Protein AF-A0A3M2BW07-F1 (afdb_monomer_lite)

Secondary structure (DSSP, 8-state):
--TTT-S--EEEEETTEEEEE-PPPHHHHHHHHHHGGGS-HHHHHHHHHHHHEEE-TT-S-HHHIIIIIS-THHHHHHHHHHHHHTT-S-HHHHHHHHHHHHHHHHHHHHHHHHHHHHH-TT--HHHHHTS-HHHHHHHHHHHHHHHS--TTHHHHHHHHHTS------PPPP-

Foldseek 3Di:
DPVPPAPDWDWDADPNWTWIWDADDPVRLVVLLQPVLPPDPLVSLLVLCVVTTDDTPPDPDSNCCSPPPDDSCRSVVVSQVNVVNNPDVGPVSSVVSSVVNNVVVVVVLVVLLVLLCVQPVVDHSVNLVPDDPVVSVVSSVVSCVSVVHDPPVVVVVVVVVVPDPPDPDDDDDD

Radius of gyration: 24.18 Å; chains: 1; bounding box: 65×30×78 Å

Structure (mmCIF, N/CA/C/O backbone):
data_AF-A0A3M2BW07-F1
#
_entry.id   AF-A0A3M2BW07-F1
#
loop_
_atom_site.group_PDB
_atom_site.id
_atom_site.type_symbol
_atom_site.label_atom_id
_atom_site.label_alt_id
_atom_site.label_comp_id
_atom_site.label_asym_id
_atom_site.label_entity_id
_atom_site.label_seq_id
_atom_site.pdbx_PDB_ins_code
_atom_site.Cartn_x
_atom_site.Cartn_y
_atom_site.Cartn_z
_atom_site.occupancy
_atom_site.B_iso_or_equiv
_atom_site.auth_seq_id
_atom_site.auth_comp_id
_atom_site.auth_asym_id
_atom_site.auth_atom_id
_atom_site.pdbx_PDB_model_num
ATOM 1 N N . MET A 1 1 ? -10.688 20.742 17.849 1.00 47.81 1 MET A N 1
ATOM 2 C CA . MET A 1 1 ? -11.426 21.381 16.740 1.00 47.81 1 MET A CA 1
ATOM 3 C C . MET A 1 1 ? -11.508 20.384 15.580 1.00 47.81 1 MET A C 1
ATOM 5 O O . MET A 1 1 ? -10.916 20.609 14.546 1.00 47.81 1 MET A O 1
ATOM 9 N N . LEU A 1 2 ? -12.167 19.233 15.792 1.00 55.00 2 LEU A N 1
ATOM 10 C CA . LEU A 1 2 ? -12.181 18.098 14.842 1.00 55.00 2 LEU A CA 1
ATOM 11 C C . LEU A 1 2 ? -13.471 18.024 14.003 1.00 55.00 2 LEU A C 1
ATOM 13 O O . LEU A 1 2 ? -13.492 17.415 12.943 1.00 55.00 2 LEU A O 1
ATOM 17 N N . LEU A 1 3 ? -14.553 18.648 14.480 1.00 51.31 3 LEU A N 1
ATOM 18 C CA . LEU A 1 3 ? -15.896 18.517 13.903 1.00 51.31 3 LEU A CA 1
ATOM 19 C C . LEU A 1 3 ? -16.137 19.394 12.665 1.00 51.31 3 LEU A C 1
ATOM 21 O O . LEU A 1 3 ? -17.131 19.205 11.979 1.00 51.31 3 LEU A O 1
ATOM 25 N N . THR A 1 4 ? -15.270 20.369 12.390 1.00 55.88 4 THR A N 1
ATOM 26 C CA . THR A 1 4 ? -15.467 21.339 11.298 1.00 55.88 4 THR A CA 1
ATOM 27 C C . THR A 1 4 ? -14.743 20.973 10.005 1.00 55.88 4 THR A C 1
ATOM 29 O O . THR A 1 4 ? -15.028 21.580 8.980 1.00 55.88 4 THR A O 1
ATOM 32 N N . GLU A 1 5 ? -13.818 20.008 10.034 1.00 64.75 5 GLU A N 1
ATOM 33 C CA . GLU A 1 5 ? -12.965 19.660 8.881 1.00 64.75 5 GLU A CA 1
ATOM 34 C C . GLU A 1 5 ? -13.367 18.348 8.189 1.00 64.75 5 GLU A C 1
ATOM 36 O O . GLU A 1 5 ? -12.918 18.073 7.077 1.00 64.75 5 GLU A O 1
ATOM 41 N N . HIS A 1 6 ? -14.235 17.542 8.808 1.00 70.38 6 HIS A N 1
ATOM 42 C CA . HIS A 1 6 ? -14.614 16.227 8.297 1.00 70.38 6 HIS A CA 1
ATOM 43 C C . HIS A 1 6 ? -16.135 16.050 8.287 1.00 70.38 6 HIS A C 1
ATOM 45 O O . HIS A 1 6 ? -16.782 16.149 9.326 1.00 70.38 6 HIS A O 1
ATOM 51 N N . GLU A 1 7 ? -16.695 15.755 7.109 1.00 71.31 7 GLU A N 1
ATOM 52 C CA . GLU A 1 7 ? -18.143 15.558 6.916 1.00 71.31 7 GLU A CA 1
ATOM 53 C C . GLU A 1 7 ? -18.654 14.238 7.515 1.00 71.31 7 GLU A C 1
ATOM 55 O O . GLU A 1 7 ? -19.813 14.140 7.919 1.00 71.31 7 GLU A O 1
ATOM 60 N N . HIS A 1 8 ? -17.786 13.226 7.607 1.00 82.19 8 HIS A N 1
ATOM 61 C CA . HIS A 1 8 ? -18.138 11.895 8.091 1.00 82.19 8 HIS A CA 1
ATOM 62 C C . HIS A 1 8 ? -17.143 11.415 9.147 1.00 82.19 8 HIS A C 1
ATOM 64 O O . HIS A 1 8 ? -15.953 11.256 8.872 1.00 82.19 8 HIS A O 1
ATOM 70 N N . LEU A 1 9 ? -17.658 11.174 10.353 1.00 89.69 9 LEU A N 1
ATOM 71 C CA . LEU A 1 9 ? -16.911 10.706 11.514 1.00 89.69 9 LEU A CA 1
ATOM 72 C C . LEU A 1 9 ? -17.572 9.450 12.066 1.00 89.69 9 LEU A C 1
ATOM 74 O O . LEU A 1 9 ? -18.793 9.403 12.217 1.00 89.69 9 LEU A O 1
ATOM 78 N N . PHE A 1 10 ? -16.755 8.460 12.399 1.00 91.56 10 PHE A N 1
ATOM 79 C CA . PHE A 1 10 ? -17.205 7.180 12.920 1.00 91.56 10 PHE A CA 1
ATOM 80 C C . PHE A 1 10 ? -16.460 6.854 14.207 1.00 91.56 10 PHE A C 1
ATOM 82 O O . PHE A 1 10 ? -15.263 7.111 14.331 1.00 91.56 10 PHE A O 1
ATOM 89 N N . LEU A 1 11 ? -17.187 6.281 15.162 1.00 92.94 11 LEU A N 1
ATOM 90 C CA . LEU A 1 11 ? -16.608 5.677 16.351 1.00 92.94 11 LEU A CA 1
ATOM 91 C C . LEU A 1 11 ? -16.485 4.177 16.096 1.00 92.94 11 LEU A C 1
ATOM 93 O O . LEU A 1 11 ? -17.493 3.505 15.881 1.00 92.94 11 LEU A O 1
ATOM 97 N N . VAL A 1 12 ? -15.260 3.672 16.108 1.00 93.75 12 VAL A N 1
ATOM 98 C CA . VAL A 1 12 ? -14.956 2.252 15.942 1.00 93.75 12 VAL A CA 1
ATOM 99 C C . VAL A 1 12 ? -14.398 1.738 17.255 1.00 93.75 12 VAL A C 1
ATOM 101 O O . VAL A 1 12 ? -13.515 2.362 17.837 1.00 93.75 12 VAL A O 1
ATOM 104 N N . GLN A 1 13 ? -14.907 0.600 17.719 1.00 92.69 13 GLN A N 1
ATOM 105 C CA . GLN A 1 13 ? -14.401 -0.050 18.918 1.00 92.69 13 GLN A CA 1
ATOM 106 C C . GLN A 1 13 ? -13.589 -1.287 18.534 1.00 92.69 13 GLN A C 1
ATOM 108 O O . GLN A 1 13 ? -14.133 -2.238 17.975 1.00 92.69 13 GLN A O 1
ATOM 113 N N . VAL A 1 14 ? -12.292 -1.281 18.843 1.00 91.12 14 VAL A N 1
ATOM 114 C CA . VAL A 1 14 ? -11.363 -2.372 18.510 1.00 91.12 14 VAL A CA 1
ATOM 115 C C . VAL A 1 14 ? -10.597 -2.764 19.762 1.00 91.12 14 VAL A C 1
ATOM 117 O O . VAL A 1 14 ? -9.976 -1.920 20.397 1.00 91.12 14 VAL A O 1
ATOM 120 N N . LEU A 1 15 ? -10.651 -4.042 20.152 1.00 89.94 15 LEU A N 1
ATOM 121 C CA . LEU A 1 15 ? -9.987 -4.550 21.367 1.00 89.94 15 LEU A CA 1
ATOM 122 C C . LEU A 1 15 ? -10.337 -3.757 22.647 1.00 89.94 15 LEU A C 1
ATOM 124 O O . LEU A 1 15 ? -9.516 -3.621 23.551 1.00 89.94 15 LEU A O 1
ATOM 128 N N . GLY A 1 16 ? -11.561 -3.224 22.723 1.00 87.62 16 GLY A N 1
ATOM 129 C CA . GLY A 1 16 ? -12.019 -2.398 23.846 1.00 87.62 16 GLY A CA 1
ATOM 130 C C . GLY A 1 16 ? -11.482 -0.961 23.850 1.00 87.62 16 GLY A C 1
ATOM 131 O O . GLY A 1 16 ? -11.728 -0.240 24.812 1.00 87.62 16 GLY A O 1
ATOM 132 N N . LEU A 1 17 ? -10.773 -0.540 22.798 1.00 90.69 17 LEU A N 1
ATOM 133 C CA . LEU A 1 17 ? -10.393 0.849 22.562 1.00 90.69 17 LEU A CA 1
ATOM 134 C C . LEU A 1 17 ? -11.416 1.519 21.656 1.00 90.69 17 LEU A C 1
ATOM 136 O O . LEU A 1 17 ? -11.746 1.004 20.588 1.00 90.69 17 LEU A O 1
ATOM 140 N N . ASP A 1 18 ? -11.865 2.692 22.074 1.00 93.12 18 ASP A N 1
ATOM 141 C CA . ASP A 1 18 ? -12.706 3.562 21.269 1.00 93.12 18 ASP A CA 1
ATOM 142 C C . ASP A 1 18 ? -11.810 4.417 20.369 1.00 93.12 18 ASP A C 1
ATOM 144 O O . ASP A 1 18 ? -10.913 5.101 20.849 1.00 93.12 18 ASP A O 1
ATOM 148 N N . VAL A 1 19 ? -12.026 4.389 19.059 1.00 95.25 19 VAL A N 1
ATOM 149 C CA . VAL A 1 19 ? -11.213 5.123 18.086 1.00 95.25 19 VAL A CA 1
ATOM 150 C C . VAL A 1 19 ? -12.122 5.950 17.194 1.00 95.25 19 VAL A C 1
ATOM 152 O O . VAL A 1 19 ? -13.069 5.439 16.597 1.00 95.25 19 VAL A O 1
ATOM 155 N N . VAL A 1 20 ? -11.836 7.245 17.092 1.00 93.94 20 VAL A N 1
ATOM 156 C CA . VAL A 1 20 ? -12.535 8.136 16.165 1.00 93.94 20 VAL A CA 1
ATOM 157 C C . VAL A 1 20 ? -11.794 8.118 14.840 1.00 93.94 20 VAL A C 1
ATOM 159 O O . VAL A 1 20 ? -10.635 8.535 14.766 1.00 93.94 20 VAL A O 1
ATOM 162 N N . VAL A 1 21 ? -12.476 7.671 13.794 1.00 95.25 21 VAL A N 1
ATOM 163 C CA . VAL A 1 21 ? -11.935 7.570 12.438 1.00 95.25 21 VAL A CA 1
ATOM 164 C C . VAL A 1 21 ? -12.807 8.325 11.444 1.00 95.25 21 VAL A C 1
ATOM 166 O O . VAL A 1 21 ? -13.974 8.632 11.698 1.00 95.25 21 VAL A O 1
ATOM 169 N N . ARG A 1 22 ? -12.238 8.583 10.273 1.00 93.06 22 ARG A N 1
ATOM 170 C CA . ARG A 1 22 ? -12.967 8.959 9.061 1.00 93.06 22 ARG A CA 1
ATOM 171 C C . ARG A 1 22 ? -12.717 7.913 7.972 1.00 93.06 22 ARG A C 1
ATOM 173 O O . ARG A 1 22 ? -11.680 7.253 8.003 1.00 93.06 22 ARG A O 1
ATOM 180 N N . PRO A 1 23 ? -13.610 7.777 6.986 1.00 91.12 23 PRO A N 1
ATOM 181 C CA . PRO A 1 23 ? -13.315 6.975 5.813 1.00 91.12 23 PRO A CA 1
ATOM 182 C C . PRO A 1 23 ? -12.167 7.609 5.016 1.00 91.12 23 PRO A C 1
ATOM 184 O O . PRO A 1 23 ? -11.943 8.829 5.043 1.00 91.12 23 PRO A O 1
ATOM 187 N N . LEU A 1 24 ? -11.447 6.766 4.283 1.00 90.62 24 LEU A N 1
ATOM 188 C CA . LEU A 1 24 ? -10.476 7.210 3.297 1.00 90.62 24 LEU A CA 1
ATOM 189 C C . LEU A 1 24 ? -11.204 7.849 2.114 1.00 90.62 24 LEU A C 1
ATOM 191 O O . LEU A 1 24 ? -12.236 7.377 1.637 1.00 90.62 24 LEU A O 1
ATOM 195 N N . THR A 1 25 ? -10.630 8.927 1.603 1.00 88.50 25 THR A N 1
ATOM 196 C CA . THR A 1 25 ? -11.089 9.568 0.375 1.00 88.50 25 THR A CA 1
ATOM 197 C C . THR A 1 25 ? -10.649 8.767 -0.850 1.00 88.50 25 THR A C 1
ATOM 199 O O . THR A 1 25 ? -9.637 8.064 -0.843 1.00 88.50 25 THR A O 1
ATOM 202 N N . ALA A 1 26 ? -11.333 8.957 -1.980 1.00 84.81 26 ALA A N 1
ATOM 203 C CA . ALA A 1 26 ? -10.930 8.341 -3.247 1.00 84.81 26 ALA A CA 1
ATOM 204 C C . ALA A 1 26 ? -9.515 8.755 -3.711 1.00 84.81 26 ALA A C 1
ATOM 206 O O . ALA A 1 26 ? -8.889 8.068 -4.521 1.00 84.81 26 ALA A O 1
ATOM 207 N N . ALA A 1 27 ? -9.003 9.906 -3.265 1.00 86.50 27 ALA A N 1
ATOM 208 C CA . ALA A 1 27 ? -7.631 10.324 -3.549 1.00 86.50 27 ALA A CA 1
ATOM 209 C C . ALA A 1 27 ? -6.618 9.514 -2.728 1.00 86.50 27 ALA A C 1
ATOM 211 O O . ALA A 1 27 ? -5.646 9.017 -3.295 1.00 86.50 27 ALA A O 1
ATOM 212 N N . GLU A 1 28 ? -6.883 9.334 -1.434 1.00 88.94 28 GLU A N 1
ATOM 213 C CA . GLU A 1 28 ? -6.042 8.551 -0.526 1.00 88.94 28 GLU A CA 1
ATOM 214 C C . GLU A 1 28 ? -6.018 7.086 -0.918 1.00 88.94 28 GLU A C 1
ATOM 216 O O . GLU A 1 28 ? -4.934 6.536 -1.046 1.00 88.94 28 GLU A O 1
ATOM 221 N N . VAL A 1 29 ? -7.173 6.487 -1.224 1.00 86.44 29 VAL A N 1
ATOM 222 C CA . VAL A 1 29 ? -7.249 5.103 -1.714 1.00 86.44 29 VAL A CA 1
ATOM 223 C C . VAL A 1 29 ? -6.393 4.926 -2.966 1.00 86.44 29 VAL A C 1
ATOM 225 O O . VAL A 1 29 ? -5.545 4.044 -3.012 1.00 86.44 29 VAL A O 1
ATOM 228 N N . ARG A 1 30 ? -6.525 5.812 -3.965 1.00 84.06 30 ARG A N 1
ATOM 229 C CA . ARG A 1 30 ? -5.696 5.745 -5.182 1.00 84.06 30 ARG A CA 1
ATOM 230 C C . ARG A 1 30 ? -4.205 5.907 -4.896 1.00 84.06 30 ARG A C 1
ATOM 232 O O . ARG A 1 30 ? -3.390 5.371 -5.645 1.00 84.06 30 ARG A O 1
ATOM 239 N N . HIS A 1 31 ? -3.840 6.684 -3.882 1.00 86.25 31 HIS A N 1
ATOM 240 C CA . HIS A 1 31 ? -2.451 6.821 -3.463 1.00 86.25 31 HIS A CA 1
ATOM 241 C C . HIS A 1 31 ? -1.954 5.541 -2.778 1.00 86.25 31 HIS A C 1
ATOM 243 O O . HIS A 1 31 ? -0.912 5.020 -3.166 1.00 86.25 31 HIS A O 1
ATOM 249 N N . LEU A 1 32 ? -2.748 4.990 -1.859 1.00 87.00 32 LEU A N 1
ATOM 250 C CA . LEU A 1 32 ? -2.525 3.722 -1.161 1.00 87.00 32 LEU A CA 1
ATOM 251 C C . LEU A 1 32 ? -2.341 2.564 -2.129 1.00 87.00 32 LEU A C 1
ATOM 253 O O . LEU A 1 32 ? -1.402 1.799 -1.998 1.00 87.00 32 LEU A O 1
ATOM 257 N N . THR A 1 33 ? -3.180 2.473 -3.152 1.00 81.06 33 THR A N 1
ATOM 258 C CA . THR A 1 33 ? -3.059 1.445 -4.182 1.00 81.06 33 THR A CA 1
ATOM 259 C C . THR A 1 33 ? -1.727 1.529 -4.930 1.00 81.06 33 THR A C 1
ATOM 261 O O . THR A 1 33 ? -1.125 0.512 -5.259 1.00 81.06 33 THR A O 1
ATOM 264 N N . LYS A 1 34 ? -1.249 2.746 -5.214 1.00 82.19 34 LYS A N 1
ATOM 265 C CA . LYS A 1 34 ? -0.006 2.955 -5.968 1.00 82.19 34 LYS A CA 1
ATOM 266 C C . LYS A 1 34 ? 1.236 2.744 -5.115 1.00 82.19 34 LYS A C 1
ATOM 268 O O . LYS A 1 34 ? 2.195 2.154 -5.590 1.00 82.19 34 LYS A O 1
ATOM 273 N N . VAL A 1 35 ? 1.241 3.280 -3.897 1.00 82.31 35 VAL A N 1
ATOM 274 C CA . VAL A 1 35 ? 2.406 3.246 -3.002 1.00 82.31 35 VAL A CA 1
ATOM 275 C C . VAL A 1 35 ? 2.421 1.966 -2.172 1.00 82.31 35 VAL A C 1
ATOM 277 O O . VAL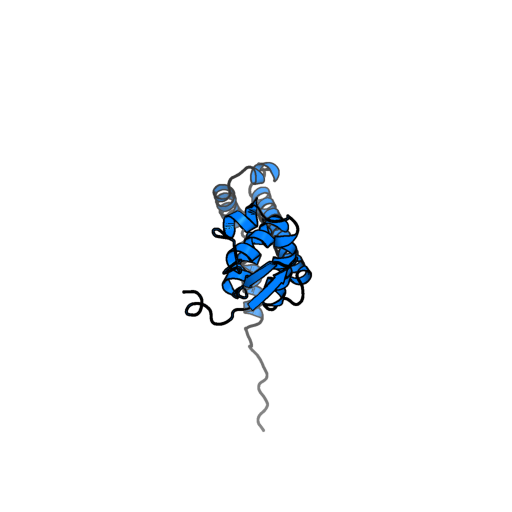 A 1 35 ? 3.462 1.336 -2.027 1.00 82.31 35 VAL A O 1
ATOM 280 N N . GLY A 1 36 ? 1.263 1.531 -1.685 1.00 78.81 36 GLY A N 1
ATOM 281 C CA . GLY A 1 36 ? 1.103 0.305 -0.907 1.00 78.81 36 GLY A CA 1
ATOM 282 C C . GLY A 1 36 ? 1.458 -0.962 -1.681 1.00 78.81 36 GLY A C 1
ATOM 283 O O . GLY A 1 36 ? 1.804 -1.965 -1.065 1.00 78.81 36 GLY A O 1
ATOM 284 N N . ALA A 1 37 ? 1.490 -0.914 -3.019 1.00 78.31 37 ALA A N 1
ATOM 285 C CA . ALA A 1 37 ? 2.028 -2.006 -3.828 1.00 78.31 37 ALA A CA 1
ATOM 286 C C . ALA A 1 37 ? 3.490 -2.338 -3.454 1.00 78.31 37 ALA A C 1
ATOM 288 O O . ALA A 1 37 ? 3.900 -3.490 -3.549 1.00 78.31 37 ALA A O 1
ATOM 289 N N . PHE A 1 38 ? 4.263 -1.371 -2.954 1.00 80.69 38 PHE A N 1
ATOM 290 C CA . PHE A 1 38 ? 5.667 -1.560 -2.565 1.00 80.69 38 PHE A CA 1
ATOM 291 C C . PHE A 1 38 ? 5.878 -1.916 -1.099 1.00 80.69 38 PHE A C 1
ATOM 293 O O . PHE A 1 38 ? 6.992 -2.262 -0.714 1.00 80.69 38 PHE A O 1
ATOM 300 N N . LEU A 1 39 ? 4.838 -1.788 -0.281 1.00 83.81 39 LEU A N 1
ATOM 301 C CA . LEU A 1 39 ? 4.949 -1.919 1.163 1.00 83.81 39 LEU A CA 1
ATOM 302 C C . LEU A 1 39 ? 4.445 -3.294 1.617 1.00 83.81 39 LEU A C 1
ATOM 304 O O . LEU A 1 39 ? 3.520 -3.845 1.006 1.00 83.81 39 LEU A O 1
ATOM 308 N N . PRO A 1 40 ? 5.020 -3.868 2.687 1.00 86.56 40 PRO A N 1
ATOM 309 C CA . PRO A 1 40 ? 4.449 -5.024 3.361 1.00 86.56 40 PRO A CA 1
ATOM 310 C C . PRO A 1 40 ? 3.001 -4.750 3.802 1.00 86.56 40 PRO A C 1
ATOM 312 O O . PRO A 1 40 ? 2.698 -3.628 4.210 1.00 86.56 40 PRO A O 1
ATOM 315 N N . PRO A 1 41 ? 2.105 -5.756 3.788 1.00 84.75 41 PRO A N 1
ATOM 316 C CA . PRO A 1 41 ? 0.709 -5.590 4.208 1.00 84.75 41 PRO A CA 1
ATOM 317 C C . PRO A 1 41 ? 0.525 -4.914 5.574 1.00 84.75 41 PRO A C 1
ATOM 319 O O . PRO A 1 41 ? -0.399 -4.122 5.738 1.00 84.75 41 PRO A O 1
ATOM 322 N N . THR A 1 42 ? 1.426 -5.186 6.519 1.00 86.94 42 THR A N 1
ATOM 323 C CA . THR A 1 42 ? 1.423 -4.600 7.866 1.00 86.94 42 THR A CA 1
ATOM 324 C C . THR A 1 42 ? 1.703 -3.096 7.842 1.00 86.94 42 THR A C 1
ATOM 326 O O . THR A 1 42 ? 0.963 -2.324 8.442 1.00 86.94 42 THR A O 1
ATOM 329 N N . GLU A 1 43 ? 2.702 -2.652 7.074 1.00 89.75 43 GLU A N 1
ATOM 330 C CA . GLU A 1 43 ? 3.024 -1.224 6.919 1.00 89.75 43 GLU A CA 1
ATOM 331 C C . GLU A 1 43 ? 1.901 -0.468 6.195 1.00 89.75 43 GLU A C 1
ATOM 333 O O . GLU A 1 43 ? 1.611 0.689 6.497 1.00 89.75 43 GLU A O 1
ATOM 338 N N . VAL A 1 44 ? 1.221 -1.134 5.256 1.00 91.06 44 VAL A N 1
ATOM 339 C CA . VAL A 1 44 ? 0.035 -0.586 4.584 1.00 91.06 44 VAL A CA 1
ATOM 340 C C . VAL A 1 44 ? -1.100 -0.346 5.584 1.00 91.06 44 VAL A C 1
ATOM 342 O O . VAL A 1 44 ? -1.712 0.724 5.558 1.00 91.06 44 VAL A O 1
ATOM 345 N N . ASN A 1 45 ? -1.363 -1.300 6.481 1.00 92.06 45 ASN A N 1
ATOM 346 C CA . ASN A 1 45 ? -2.399 -1.168 7.510 1.00 92.06 45 ASN A CA 1
ATOM 347 C C . ASN A 1 45 ? -2.081 -0.061 8.511 1.00 92.06 45 ASN A C 1
ATOM 349 O O . ASN A 1 45 ? -2.957 0.741 8.835 1.00 92.06 45 ASN A O 1
ATOM 353 N N . GLU A 1 46 ? -0.828 0.041 8.952 1.00 92.12 46 GLU A N 1
ATOM 354 C CA . GLU A 1 46 ? -0.379 1.151 9.794 1.00 92.12 46 GLU A CA 1
ATOM 355 C C . GLU A 1 46 ? -0.599 2.499 9.104 1.00 92.12 46 GLU A C 1
ATOM 357 O O . GLU A 1 46 ? -1.142 3.427 9.709 1.00 92.12 46 GLU A O 1
ATOM 362 N N . TRP A 1 47 ? -0.267 2.598 7.815 1.00 92.12 47 TRP A N 1
ATOM 363 C CA . TRP A 1 47 ? -0.479 3.820 7.045 1.00 92.12 47 TRP A CA 1
ATOM 364 C C . TRP A 1 47 ? -1.966 4.178 6.924 1.00 92.12 47 TRP A C 1
ATOM 366 O O . TRP A 1 47 ? -2.336 5.333 7.142 1.00 92.12 47 TRP A O 1
ATOM 376 N N . ILE A 1 48 ? -2.834 3.194 6.651 1.00 93.38 48 ILE A N 1
ATOM 377 C CA . ILE A 1 48 ? -4.297 3.370 6.666 1.00 93.38 48 ILE A CA 1
ATOM 378 C C . ILE A 1 48 ? -4.741 3.937 8.016 1.00 93.38 48 ILE A C 1
ATOM 380 O O . ILE A 1 48 ? -5.444 4.950 8.060 1.00 93.38 48 ILE A O 1
ATOM 384 N N . CYS A 1 49 ? -4.300 3.317 9.111 1.00 94.56 49 CYS A N 1
ATOM 385 C CA . CYS A 1 49 ? -4.669 3.725 10.459 1.00 94.56 49 CYS A CA 1
ATOM 386 C C . CYS A 1 49 ? -4.222 5.155 10.754 1.00 94.56 49 CYS A C 1
ATOM 388 O O . CYS A 1 49 ? -5.028 5.946 11.236 1.00 94.56 49 CYS A O 1
ATOM 390 N N . ILE A 1 50 ? -2.983 5.519 10.427 1.00 93.38 50 ILE A N 1
ATOM 391 C CA . ILE A 1 50 ? -2.442 6.864 10.662 1.00 93.38 50 ILE A CA 1
ATOM 392 C C . ILE A 1 50 ? -3.247 7.930 9.906 1.00 93.38 50 ILE A C 1
ATOM 394 O O . ILE A 1 50 ? -3.594 8.967 10.478 1.00 93.38 50 ILE A O 1
ATOM 398 N N . GLN A 1 51 ? -3.585 7.669 8.640 1.00 91.88 51 GLN A N 1
ATOM 399 C CA . GLN A 1 51 ? -4.287 8.634 7.788 1.00 91.88 51 GLN A CA 1
ATOM 400 C C . GLN A 1 51 ? -5.756 8.828 8.182 1.00 91.88 51 GLN A C 1
ATOM 402 O O . GLN A 1 51 ? -6.265 9.955 8.171 1.00 91.88 51 GLN A O 1
ATOM 407 N N . ALA A 1 52 ? -6.449 7.740 8.518 1.00 93.50 52 ALA A N 1
ATOM 408 C CA . ALA A 1 52 ? -7.885 7.754 8.784 1.00 93.50 52 ALA A CA 1
ATOM 409 C C . ALA A 1 52 ? -8.241 7.934 10.266 1.00 93.50 52 ALA A C 1
ATOM 411 O O . ALA A 1 52 ? -9.340 8.403 10.572 1.00 93.50 52 ALA A O 1
ATOM 412 N N . THR A 1 53 ? -7.338 7.611 11.195 1.00 94.56 53 THR A N 1
ATOM 413 C CA . THR A 1 53 ? -7.571 7.826 12.628 1.00 94.56 53 THR A CA 1
ATOM 414 C C . THR A 1 53 ? -7.431 9.296 12.962 1.00 94.56 53 THR A C 1
ATOM 416 O O . THR A 1 53 ? -6.420 9.929 12.672 1.00 94.56 53 THR A O 1
ATOM 419 N N . LEU A 1 54 ? -8.434 9.852 13.625 1.00 92.50 54 LEU A N 1
ATOM 420 C CA . LEU A 1 54 ? -8.452 11.249 14.039 1.00 92.50 54 LEU A CA 1
ATOM 421 C C . LEU A 1 54 ? -8.099 11.396 15.511 1.00 92.50 54 LEU A C 1
ATOM 423 O O . LEU A 1 54 ? -7.357 12.307 15.872 1.00 92.50 54 LEU A O 1
ATOM 427 N N . HIS A 1 55 ? -8.612 10.499 16.351 1.00 92.31 55 HIS A N 1
ATOM 428 C CA . HIS A 1 55 ? -8.389 10.555 17.786 1.00 92.31 55 HIS A CA 1
ATOM 429 C C . HIS A 1 55 ? -8.506 9.173 18.433 1.00 92.31 55 HIS A C 1
ATOM 431 O O . HIS A 1 55 ? -9.413 8.407 18.110 1.00 92.31 55 HIS A O 1
ATOM 437 N N . ILE A 1 56 ? -7.615 8.900 19.387 1.00 93.00 56 ILE A N 1
ATOM 438 C CA . ILE A 1 56 ? -7.682 7.758 20.299 1.00 93.00 56 ILE A CA 1
ATOM 439 C C . ILE A 1 56 ? -7.696 8.347 21.724 1.00 93.00 56 ILE A C 1
ATOM 441 O O . ILE A 1 56 ? -6.756 9.058 22.089 1.00 93.00 56 ILE A O 1
ATOM 445 N N . PRO A 1 57 ? -8.741 8.120 22.538 1.00 91.12 57 PRO A N 1
ATOM 446 C CA . PRO A 1 57 ? -8.816 8.625 23.902 1.00 91.12 57 PRO A CA 1
ATOM 447 C C . PRO A 1 57 ? -7.642 8.140 24.755 1.00 91.12 57 PRO A C 1
ATOM 449 O O . PRO A 1 57 ? -7.271 6.969 24.723 1.00 91.12 57 PRO A O 1
ATOM 452 N N . GLY A 1 58 ? -7.064 9.048 25.542 1.00 88.75 58 GLY A N 1
ATOM 453 C CA . GLY A 1 58 ? -5.911 8.741 26.396 1.00 88.75 58 GLY A CA 1
ATOM 454 C C . GLY A 1 58 ? -4.579 8.610 25.650 1.00 88.75 58 GLY A C 1
ATOM 455 O O . GLY A 1 58 ? -3.571 8.301 26.279 1.00 88.75 58 GLY A O 1
ATOM 456 N N . VAL A 1 59 ? -4.557 8.872 24.340 1.00 91.81 59 VAL A N 1
ATOM 457 C CA . VAL A 1 59 ? -3.347 8.890 23.515 1.00 91.81 59 VAL A CA 1
ATOM 458 C C . VAL A 1 59 ? -3.098 10.314 23.025 1.00 91.81 59 VAL A C 1
ATOM 460 O O . VAL A 1 59 ? -3.950 10.914 22.371 1.00 91.81 59 VAL A O 1
ATOM 463 N N . GLU A 1 60 ? -1.926 10.860 23.348 1.00 88.88 60 GLU A N 1
ATOM 464 C CA . GLU A 1 60 ? -1.520 12.205 22.917 1.00 88.88 60 GLU A CA 1
ATOM 465 C C . GLU A 1 60 ? -0.983 12.206 21.481 1.00 88.88 60 GLU A C 1
ATOM 467 O O . GLU A 1 60 ? -1.386 13.040 20.672 1.00 88.88 60 GLU A O 1
ATOM 472 N N . ASP A 1 61 ? -0.128 11.233 21.151 1.00 92.31 61 ASP A N 1
ATOM 473 C CA . ASP A 1 61 ? 0.431 11.037 19.813 1.00 92.31 61 ASP A CA 1
ATOM 474 C C . ASP A 1 61 ? -0.085 9.724 19.211 1.00 92.31 61 ASP A C 1
ATOM 476 O O . ASP A 1 61 ? 0.354 8.626 19.569 1.00 92.31 61 ASP A O 1
ATOM 480 N N . LYS A 1 62 ? -1.057 9.842 18.300 1.00 91.00 62 LYS A N 1
ATOM 481 C CA . LYS A 1 62 ? -1.659 8.686 17.623 1.00 91.00 62 LYS A CA 1
ATOM 482 C C . LYS A 1 62 ? -0.669 7.980 16.696 1.00 91.00 62 LYS A C 1
ATOM 484 O O . LYS A 1 62 ? -0.780 6.770 16.535 1.00 91.00 62 LYS A O 1
ATOM 489 N N . GLU A 1 63 ? 0.256 8.711 16.074 1.00 91.94 63 GLU A N 1
ATOM 490 C CA . GLU A 1 63 ? 1.177 8.147 15.086 1.00 91.94 63 GLU A CA 1
ATOM 491 C C . GLU A 1 63 ? 2.233 7.312 15.794 1.00 91.94 63 GLU A C 1
ATOM 493 O O . GLU A 1 63 ? 2.442 6.150 15.445 1.00 91.94 63 GLU A O 1
ATOM 498 N N . GLU A 1 64 ? 2.825 7.856 16.860 1.00 92.31 64 GLU A N 1
ATOM 499 C CA . GLU A 1 64 ? 3.748 7.111 17.714 1.00 92.31 64 GLU A CA 1
ATOM 500 C C . GLU A 1 64 ? 3.044 5.903 18.353 1.00 92.31 64 GLU A C 1
ATOM 502 O O . GLU A 1 64 ? 3.602 4.803 18.407 1.00 92.31 64 GLU A O 1
ATOM 507 N N . TYR A 1 65 ? 1.797 6.075 18.805 1.00 93.00 65 TYR A N 1
ATOM 508 C CA . TYR A 1 65 ? 1.039 4.987 19.412 1.00 93.00 65 TYR A CA 1
ATOM 509 C C . TYR A 1 65 ? 0.779 3.836 18.436 1.00 93.00 65 TYR A C 1
ATOM 511 O O . TYR A 1 65 ? 1.096 2.690 18.757 1.00 93.00 65 TYR A O 1
ATOM 519 N N . LEU A 1 66 ? 0.242 4.138 17.250 1.00 91.25 66 LEU A N 1
ATOM 520 C CA . LEU A 1 66 ? -0.098 3.139 16.235 1.00 91.25 66 LEU A CA 1
ATOM 521 C C . LEU A 1 66 ? 1.141 2.450 15.651 1.00 91.25 66 LEU A C 1
ATOM 523 O O . LEU A 1 66 ? 1.069 1.265 15.354 1.00 91.25 66 LEU A O 1
ATOM 527 N N . SER A 1 67 ? 2.268 3.155 15.538 1.00 88.69 67 SER A N 1
ATOM 528 C CA . SER A 1 67 ? 3.504 2.598 14.966 1.00 88.69 67 SER A CA 1
ATOM 529 C C . SER A 1 67 ? 4.364 1.807 15.955 1.00 88.69 67 SER A C 1
ATOM 531 O O . SER A 1 67 ? 5.143 0.955 15.537 1.00 88.69 67 SER A O 1
ATOM 533 N N . SER A 1 68 ? 4.293 2.095 17.263 1.00 88.44 68 SER A N 1
ATOM 534 C CA . SER A 1 68 ? 5.298 1.558 18.200 1.00 88.44 68 SER A CA 1
ATOM 535 C C . SER A 1 68 ? 4.796 1.118 19.574 1.00 88.44 68 SER A C 1
ATOM 537 O O . SER A 1 68 ? 5.474 0.326 20.230 1.00 88.44 68 SER A O 1
ATOM 539 N N . LYS A 1 69 ? 3.637 1.603 20.040 1.00 90.00 69 LYS A N 1
ATOM 540 C CA . LYS A 1 69 ? 3.160 1.347 21.417 1.00 90.00 69 LYS A CA 1
ATOM 541 C C . LYS A 1 69 ? 1.943 0.436 21.481 1.00 90.00 69 LYS A C 1
ATOM 543 O O . LYS A 1 69 ? 1.663 -0.126 22.540 1.00 90.00 69 LYS A O 1
ATOM 548 N N . CYS A 1 70 ? 1.192 0.327 20.391 1.00 90.12 70 CYS A N 1
ATOM 549 C CA . CYS A 1 70 ? -0.008 -0.486 20.350 1.00 90.12 70 CYS A CA 1
ATOM 550 C C . CYS A 1 70 ? 0.307 -1.981 20.193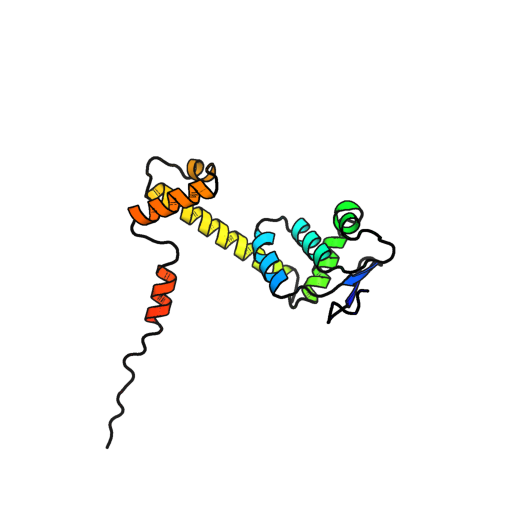 1.00 90.12 70 CYS A C 1
ATOM 552 O O . CYS A 1 70 ? 1.431 -2.392 19.901 1.00 90.12 70 CYS A O 1
ATOM 554 N N . LEU A 1 71 ? -0.707 -2.817 20.423 1.00 90.75 71 LEU A N 1
ATOM 555 C CA . LEU A 1 71 ? -0.610 -4.242 20.121 1.00 90.75 71 LEU A CA 1
ATOM 556 C C . LEU A 1 71 ? -0.477 -4.429 18.609 1.00 90.75 71 LEU A C 1
ATOM 558 O O . LEU A 1 71 ? -1.228 -3.817 17.860 1.00 90.75 71 LEU A O 1
ATOM 562 N N . ALA A 1 72 ? 0.382 -5.352 18.175 1.00 87.50 72 ALA A N 1
ATOM 563 C CA . ALA A 1 72 ? 0.628 -5.610 16.753 1.00 87.50 72 ALA A CA 1
ATOM 564 C C . ALA A 1 72 ? -0.640 -5.956 15.945 1.00 87.50 72 ALA A C 1
ATOM 566 O O . ALA A 1 72 ? -0.688 -5.702 14.752 1.00 87.50 72 ALA A O 1
ATOM 567 N N . ALA A 1 73 ? -1.676 -6.505 16.588 1.00 89.75 73 ALA A N 1
ATOM 568 C CA . ALA A 1 73 ? -2.951 -6.812 15.936 1.00 89.75 73 ALA A CA 1
ATOM 569 C C . ALA A 1 73 ? -3.878 -5.591 15.772 1.00 89.75 73 ALA A C 1
ATOM 571 O O . ALA A 1 73 ? -4.851 -5.661 15.025 1.00 89.75 73 ALA A O 1
ATOM 572 N N . LEU A 1 74 ? -3.636 -4.490 16.495 1.00 92.00 74 LEU A N 1
ATOM 573 C CA . LEU A 1 74 ? -4.520 -3.325 16.468 1.00 92.00 74 LEU A CA 1
ATOM 574 C C . LEU A 1 74 ? -4.556 -2.654 15.083 1.00 92.00 74 LEU A C 1
ATOM 576 O O . LEU A 1 74 ? -5.670 -2.404 14.622 1.00 92.00 74 LEU A O 1
ATOM 580 N N . PRO A 1 75 ? -3.420 -2.387 14.401 1.00 92.88 75 PRO A N 1
ATOM 581 C CA . PRO A 1 75 ? -3.441 -1.787 13.070 1.00 92.88 75 PRO A CA 1
ATOM 582 C C . PRO A 1 75 ? -4.203 -2.629 12.047 1.00 92.88 75 PRO A C 1
ATOM 584 O O . PRO A 1 75 ? -4.959 -2.076 11.259 1.00 92.88 75 PRO A O 1
ATOM 587 N N . ASP A 1 76 ? -4.071 -3.956 12.092 1.00 92.12 76 ASP A N 1
ATOM 588 C CA . ASP A 1 76 ? -4.768 -4.845 11.158 1.00 92.12 76 ASP A CA 1
ATOM 589 C C . ASP A 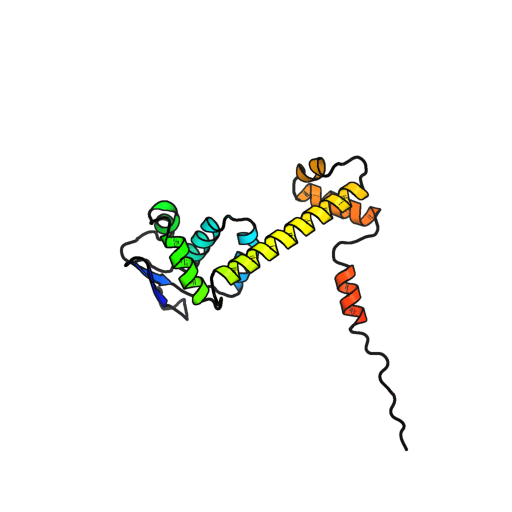1 76 ? -6.292 -4.763 11.334 1.00 92.12 76 ASP A C 1
ATOM 591 O O . ASP A 1 76 ? -7.018 -4.490 10.377 1.00 92.12 76 ASP A O 1
ATOM 595 N N . LEU A 1 77 ? -6.773 -4.912 12.573 1.00 92.44 77 LEU A N 1
ATOM 596 C CA . LEU A 1 77 ? -8.204 -4.868 12.894 1.00 92.44 77 LEU A CA 1
ATOM 597 C C . LEU A 1 77 ? -8.817 -3.481 12.652 1.00 92.44 77 LEU A C 1
ATOM 599 O O . LEU A 1 77 ? -9.965 -3.353 12.226 1.00 92.44 77 LEU A O 1
ATOM 603 N N . LEU A 1 78 ? -8.063 -2.422 12.948 1.00 93.69 78 LEU A N 1
ATOM 604 C CA . LEU A 1 78 ? -8.519 -1.055 12.735 1.00 93.69 78 LEU A CA 1
ATOM 605 C C . LEU A 1 78 ? -8.543 -0.704 11.241 1.00 93.69 78 LEU A C 1
ATOM 607 O O . LEU A 1 78 ? -9.501 -0.077 10.785 1.00 93.69 78 LEU A O 1
ATOM 611 N N . ALA A 1 79 ? -7.544 -1.140 10.469 1.00 93.25 79 ALA A N 1
ATOM 612 C CA . ALA A 1 79 ? -7.516 -0.965 9.021 1.00 93.25 79 ALA A CA 1
ATOM 613 C C . ALA A 1 79 ? -8.685 -1.690 8.346 1.00 93.25 79 ALA A C 1
ATOM 615 O O . ALA A 1 79 ? -9.333 -1.099 7.484 1.00 93.25 79 ALA A O 1
ATOM 616 N N . GLU A 1 80 ? -9.015 -2.912 8.774 1.00 91.56 80 GLU A N 1
ATOM 617 C CA . GLU A 1 80 ? -10.190 -3.646 8.291 1.00 91.56 80 GLU A CA 1
ATOM 618 C C . GLU A 1 80 ? -11.480 -2.828 8.479 1.00 91.56 80 GLU A C 1
ATOM 620 O O . GLU A 1 80 ? -12.239 -2.615 7.528 1.00 91.56 80 GLU A O 1
ATOM 625 N N . ALA A 1 81 ? -11.692 -2.282 9.682 1.00 91.19 81 ALA A N 1
ATOM 626 C CA . ALA A 1 81 ? -12.853 -1.447 9.975 1.00 91.19 81 ALA A CA 1
ATOM 627 C C . ALA A 1 81 ? -12.885 -0.163 9.124 1.00 91.19 81 ALA A C 1
ATOM 629 O O . ALA A 1 81 ? -13.933 0.211 8.593 1.00 91.19 81 ALA A O 1
ATOM 630 N N . ILE A 1 82 ? -11.739 0.505 8.954 1.00 92.88 82 ILE A N 1
ATOM 631 C CA . ILE A 1 82 ? -11.619 1.720 8.133 1.00 92.88 82 ILE A CA 1
ATOM 632 C C . ILE A 1 82 ? -11.908 1.420 6.658 1.00 92.88 82 ILE A C 1
ATOM 634 O O . ILE A 1 82 ? -12.615 2.189 5.999 1.00 92.88 82 ILE A O 1
ATOM 638 N N . LEU A 1 83 ? -11.385 0.316 6.121 1.00 90.69 83 LEU A N 1
ATOM 639 C CA . LEU A 1 83 ? -11.604 -0.086 4.732 1.00 90.69 83 LEU A CA 1
ATOM 640 C C . LEU A 1 83 ? -13.074 -0.424 4.474 1.00 90.69 83 LEU A C 1
ATOM 642 O O . LEU A 1 83 ? -13.622 0.031 3.467 1.00 90.69 83 LEU A O 1
ATOM 646 N N . GLY A 1 84 ? -13.734 -1.105 5.416 1.00 86.94 84 GLY A N 1
ATOM 647 C CA . GLY A 1 84 ? -15.175 -1.362 5.357 1.00 86.94 84 GLY A CA 1
ATOM 648 C C . GLY A 1 84 ? -16.014 -0.078 5.292 1.00 86.94 84 GLY A C 1
ATOM 649 O O . GLY A 1 84 ? -17.007 -0.012 4.570 1.00 86.94 84 GLY A O 1
ATOM 650 N N . LEU A 1 85 ? -15.583 0.988 5.975 1.00 87.00 85 LEU A N 1
ATOM 651 C CA . LEU A 1 85 ? -16.213 2.315 5.885 1.00 87.00 85 LEU A CA 1
ATOM 652 C C . LEU A 1 85 ? -15.874 3.059 4.581 1.00 87.00 85 LEU A C 1
ATOM 654 O O . LEU A 1 85 ? -16.616 3.945 4.160 1.00 87.00 85 LEU A O 1
ATOM 658 N N . SER A 1 86 ? -14.766 2.706 3.930 1.00 84.31 86 SER A N 1
ATOM 659 C CA . SER A 1 86 ? -14.222 3.385 2.744 1.00 84.31 86 SER A CA 1
ATOM 660 C C . SER A 1 86 ? -14.710 2.785 1.417 1.00 84.31 86 SER A C 1
ATOM 662 O O . SER A 1 86 ? -14.121 3.043 0.371 1.00 84.31 86 SER A O 1
ATOM 664 N N . SER A 1 87 ? -15.820 2.037 1.445 1.00 72.94 87 SER A N 1
ATOM 665 C CA . SER A 1 87 ? -16.460 1.373 0.292 1.00 72.94 87 SER A CA 1
ATOM 666 C C . SER A 1 87 ? -15.751 0.130 -0.264 1.00 72.94 87 SER A C 1
ATOM 668 O O . SER A 1 87 ? -16.097 -0.309 -1.361 1.00 72.94 87 SER A O 1
ATOM 670 N N . PHE A 1 88 ? -14.820 -0.473 0.478 1.00 71.88 88 PHE A N 1
ATOM 671 C CA . PHE A 1 88 ? -14.376 -1.842 0.193 1.00 71.88 88 PHE A CA 1
ATOM 672 C C . PHE A 1 88 ? -15.325 -2.836 0.859 1.00 71.88 88 PHE A C 1
ATOM 674 O O . PHE A 1 88 ? -15.769 -2.607 1.985 1.00 71.88 88 PHE A O 1
ATOM 681 N N . LYS A 1 89 ? -15.659 -3.941 0.180 1.00 67.62 89 LYS A N 1
ATOM 682 C CA . LYS A 1 89 ? -16.521 -4.972 0.780 1.00 67.62 89 LYS A CA 1
ATOM 683 C C . LYS A 1 89 ? -15.780 -5.773 1.846 1.00 67.62 89 LYS A C 1
ATOM 685 O O . LYS A 1 89 ? -16.415 -6.247 2.784 1.00 67.62 89 LYS A O 1
ATOM 690 N N . SER A 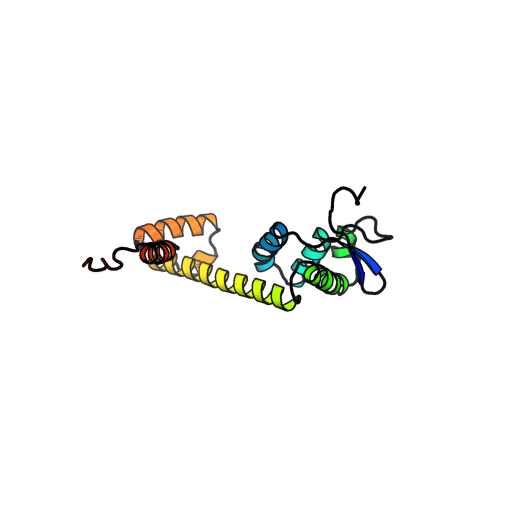1 90 ? -14.466 -5.921 1.695 1.00 70.94 90 SER A N 1
ATOM 691 C CA . SER A 1 90 ? -13.573 -6.565 2.657 1.00 70.94 90 SER A CA 1
ATOM 692 C C . SER A 1 90 ? -12.135 -6.065 2.498 1.00 70.94 90 SER A C 1
ATOM 694 O O . SER A 1 90 ? -11.770 -5.482 1.474 1.00 70.94 90 SER A O 1
ATOM 696 N N . GLN A 1 91 ? -11.304 -6.317 3.510 1.00 76.50 91 GLN A N 1
ATOM 697 C CA . GLN A 1 91 ? -9.860 -6.082 3.439 1.00 76.50 91 GLN A CA 1
ATOM 698 C C . GLN A 1 91 ? -9.189 -6.955 2.360 1.00 76.50 91 GLN A C 1
ATOM 700 O O . GLN A 1 91 ? -8.269 -6.492 1.689 1.00 76.50 91 GLN A O 1
ATOM 705 N N . ASP A 1 92 ? -9.696 -8.171 2.131 1.00 78.62 92 ASP A N 1
ATOM 706 C CA . ASP A 1 92 ? -9.212 -9.064 1.070 1.00 78.62 92 ASP A CA 1
ATOM 707 C C . ASP A 1 92 ? -9.350 -8.433 -0.322 1.00 78.62 92 ASP A C 1
ATOM 709 O O . ASP A 1 92 ? -8.395 -8.441 -1.090 1.00 78.62 92 ASP A O 1
ATOM 713 N N . GLU A 1 93 ? -10.490 -7.796 -0.627 1.00 80.81 93 GLU A N 1
ATOM 714 C CA . GLU A 1 93 ? -10.708 -7.118 -1.918 1.00 80.81 93 GLU A CA 1
ATOM 715 C C . GLU A 1 93 ? -9.670 -6.009 -2.158 1.00 80.81 93 GLU A C 1
ATOM 717 O O . GLU A 1 93 ? -9.199 -5.800 -3.278 1.00 80.81 93 GLU A O 1
ATOM 722 N N . PHE A 1 94 ? -9.277 -5.304 -1.096 1.00 81.50 94 PHE A N 1
ATOM 723 C CA . PHE A 1 94 ? -8.233 -4.291 -1.169 1.00 81.50 94 PHE A CA 1
ATOM 724 C C . PHE A 1 94 ? -6.845 -4.905 -1.420 1.00 81.50 94 PHE A C 1
ATOM 726 O O . PHE A 1 94 ? -6.078 -4.382 -2.235 1.00 81.50 94 PHE A O 1
ATOM 733 N N . TYR A 1 95 ? -6.516 -6.018 -0.762 1.00 82.06 95 TYR A N 1
ATOM 734 C CA . TYR A 1 95 ? -5.237 -6.699 -0.967 1.00 82.06 95 TYR A CA 1
ATOM 735 C C . TYR A 1 95 ? -5.129 -7.400 -2.317 1.00 82.06 95 TYR A C 1
ATOM 737 O O . TYR A 1 95 ? -4.056 -7.352 -2.917 1.00 82.06 95 TYR A O 1
ATOM 745 N N . ASP A 1 96 ? -6.216 -7.971 -2.830 1.00 84.44 96 ASP A N 1
ATOM 746 C CA . ASP A 1 96 ? -6.271 -8.522 -4.185 1.00 84.44 96 ASP A CA 1
ATOM 747 C C . ASP A 1 96 ? -5.925 -7.441 -5.216 1.00 84.44 96 ASP A C 1
ATOM 749 O O . ASP A 1 96 ? -5.120 -7.654 -6.124 1.00 84.44 96 ASP A O 1
ATOM 753 N N . LEU A 1 97 ? -6.466 -6.236 -5.025 1.00 82.25 97 LEU A N 1
ATOM 754 C CA . LEU A 1 97 ? -6.181 -5.089 -5.875 1.00 82.25 97 LEU A CA 1
ATOM 755 C C . LEU A 1 97 ? -4.715 -4.630 -5.748 1.00 82.25 97 LEU A C 1
ATOM 757 O O . LEU A 1 97 ? -4.074 -4.318 -6.753 1.00 82.25 97 LEU A O 1
ATOM 761 N N . LEU A 1 98 ? -4.142 -4.626 -4.540 1.00 82.44 98 LEU A N 1
ATOM 762 C CA . LEU A 1 98 ? -2.710 -4.355 -4.348 1.00 82.44 98 LEU A CA 1
ATOM 763 C C . LEU A 1 98 ? -1.819 -5.393 -5.038 1.00 82.44 98 LEU A C 1
ATOM 765 O O . LEU A 1 98 ? -0.813 -5.030 -5.652 1.00 82.44 98 LEU A O 1
ATOM 769 N N . GLU A 1 99 ? -2.181 -6.668 -4.954 1.00 82.88 99 GLU A N 1
ATOM 770 C CA . GLU A 1 99 ? -1.432 -7.759 -5.567 1.00 82.88 99 GLU A CA 1
ATOM 771 C C . GLU A 1 99 ? -1.505 -7.701 -7.099 1.00 82.88 99 GLU A C 1
ATOM 773 O O . GLU A 1 99 ? -0.482 -7.846 -7.771 1.00 82.88 99 GLU A O 1
ATOM 778 N N . GLU A 1 100 ? -2.667 -7.370 -7.668 1.00 83.50 100 GLU A N 1
ATOM 779 C CA . GLU A 1 100 ? -2.800 -7.096 -9.102 1.00 83.50 100 GLU A CA 1
ATOM 780 C C . GLU A 1 100 ? -1.846 -5.971 -9.538 1.00 83.50 100 GLU A C 1
ATOM 782 O O . GLU A 1 100 ? -1.143 -6.074 -10.550 1.00 83.50 100 GLU A O 1
ATOM 787 N N . HIS A 1 101 ? -1.770 -4.894 -8.755 1.00 79.75 101 HIS A N 1
ATOM 788 C CA . HIS A 1 101 ? -0.856 -3.789 -9.025 1.00 79.75 101 HIS A CA 1
ATOM 789 C C . HIS A 1 101 ? 0.618 -4.204 -8.940 1.00 79.75 101 HIS A C 1
ATOM 791 O O . HIS A 1 101 ? 1.396 -3.820 -9.821 1.00 79.75 101 HIS A O 1
ATOM 797 N N . ARG A 1 102 ? 0.998 -5.030 -7.957 1.00 82.25 102 ARG A N 1
ATOM 798 C CA . ARG A 1 102 ? 2.352 -5.604 -7.856 1.00 82.25 102 ARG A CA 1
ATOM 799 C C . ARG A 1 102 ? 2.712 -6.432 -9.081 1.00 82.25 102 ARG A C 1
ATOM 801 O O . ARG A 1 102 ? 3.783 -6.245 -9.657 1.00 82.25 102 ARG A O 1
ATOM 808 N N . GLN A 1 103 ? 1.814 -7.310 -9.520 1.00 82.88 103 GLN A N 1
ATOM 809 C CA . GLN A 1 103 ? 2.041 -8.168 -10.684 1.00 82.88 103 GLN A CA 1
ATOM 810 C C . GLN A 1 103 ? 2.154 -7.358 -11.977 1.00 82.88 103 GLN A C 1
ATOM 812 O O . GLN A 1 103 ? 3.084 -7.561 -12.761 1.00 82.88 103 GLN A O 1
ATOM 817 N N . ASN A 1 104 ? 1.249 -6.398 -12.180 1.00 81.25 104 ASN A N 1
ATOM 818 C CA . ASN A 1 104 ? 1.282 -5.496 -13.329 1.00 81.25 104 ASN A CA 1
ATOM 819 C C . ASN A 1 104 ? 2.590 -4.705 -13.391 1.00 81.25 104 ASN A C 1
ATOM 821 O O . ASN A 1 104 ? 3.143 -4.484 -14.472 1.00 81.25 104 ASN A O 1
ATOM 825 N N . GLN A 1 105 ? 3.105 -4.295 -12.235 1.00 79.31 105 GLN A N 1
ATOM 826 C CA . GLN A 1 105 ? 4.365 -3.586 -12.166 1.00 79.31 105 GLN A CA 1
ATOM 827 C C . GLN A 1 105 ? 5.571 -4.491 -12.427 1.00 79.31 105 GLN A C 1
ATOM 829 O O . GLN A 1 105 ? 6.422 -4.123 -13.233 1.00 79.31 105 GLN A O 1
ATOM 834 N N . ALA A 1 106 ? 5.625 -5.683 -11.833 1.00 82.25 106 ALA A N 1
ATOM 835 C CA . ALA A 1 106 ? 6.682 -6.650 -12.121 1.00 82.25 106 ALA A CA 1
ATOM 836 C C . ALA A 1 106 ? 6.728 -6.993 -13.622 1.00 82.25 106 ALA A C 1
ATOM 838 O O . ALA A 1 106 ? 7.797 -7.125 -14.219 1.00 82.25 106 ALA A O 1
ATOM 839 N N . LEU A 1 107 ? 5.562 -7.084 -14.268 1.00 82.31 107 LEU A N 1
ATOM 840 C CA . LEU A 1 107 ? 5.462 -7.274 -15.712 1.00 82.31 107 LEU A CA 1
ATOM 841 C C . LEU A 1 107 ? 6.013 -6.074 -16.491 1.00 82.31 107 LEU A C 1
ATOM 843 O O . LEU A 1 107 ? 6.723 -6.263 -17.483 1.00 82.31 107 LEU A O 1
ATOM 847 N N . LEU A 1 108 ? 5.724 -4.848 -16.050 1.00 82.31 108 LEU A N 1
ATOM 848 C CA . LEU A 1 108 ? 6.282 -3.637 -16.650 1.00 82.31 108 LEU A CA 1
ATOM 849 C C . LEU A 1 108 ? 7.810 -3.594 -16.510 1.00 82.31 108 LEU A C 1
ATOM 851 O O . LEU A 1 108 ? 8.493 -3.337 -17.497 1.00 82.31 108 LEU A O 1
ATOM 855 N N . GLU A 1 109 ? 8.345 -3.895 -15.330 1.00 83.62 109 GLU A N 1
ATOM 856 C CA . GLU A 1 109 ? 9.788 -3.943 -15.062 1.00 83.62 109 GLU A CA 1
ATOM 857 C C . GLU A 1 109 ? 10.482 -4.982 -15.950 1.00 83.62 109 GLU A C 1
ATOM 859 O O . GLU A 1 109 ? 11.433 -4.655 -16.661 1.00 83.62 109 GLU A O 1
ATOM 864 N N . ASN A 1 110 ? 9.931 -6.196 -16.035 1.00 85.69 110 ASN A N 1
ATOM 865 C CA . ASN A 1 110 ? 10.431 -7.233 -16.941 1.00 85.69 110 ASN A CA 1
ATOM 866 C C . ASN A 1 110 ? 10.377 -6.796 -18.416 1.00 85.69 110 ASN A C 1
ATOM 868 O O . ASN A 1 110 ? 11.271 -7.120 -19.202 1.00 85.69 110 ASN A O 1
ATOM 872 N N . THR A 1 111 ? 9.341 -6.050 -18.808 1.00 85.75 111 THR A N 1
ATOM 873 C CA . THR A 1 111 ? 9.211 -5.508 -20.169 1.00 85.75 111 THR A CA 1
ATOM 874 C C . THR A 1 111 ? 10.300 -4.474 -20.452 1.00 85.75 111 THR A C 1
ATOM 876 O O . THR A 1 111 ? 10.925 -4.519 -21.512 1.00 85.75 111 THR A O 1
ATOM 879 N N . ILE A 1 112 ? 10.569 -3.578 -19.498 1.00 86.44 112 ILE A N 1
ATOM 880 C CA . ILE A 1 112 ? 11.636 -2.574 -19.594 1.00 86.44 112 ILE A CA 1
ATOM 881 C C . ILE A 1 112 ? 12.998 -3.262 -19.726 1.00 86.44 112 ILE A C 1
ATOM 883 O O . ILE A 1 112 ? 13.746 -2.960 -20.656 1.00 86.44 112 ILE A O 1
ATOM 887 N N . GLU A 1 113 ? 13.296 -4.227 -18.852 1.00 88.69 113 GLU A N 1
ATOM 888 C CA . GLU A 1 113 ? 14.534 -5.015 -18.901 1.00 88.69 113 GLU A CA 1
ATOM 889 C C . GLU A 1 113 ? 14.714 -5.695 -20.258 1.00 88.69 113 GLU A C 1
ATOM 891 O O . GLU A 1 113 ? 15.769 -5.585 -20.885 1.00 88.69 113 GLU A O 1
ATOM 896 N N . THR A 1 114 ? 13.660 -6.349 -20.748 1.00 87.38 114 THR A N 1
ATOM 897 C CA . THR A 1 114 ? 13.686 -7.067 -22.025 1.00 87.38 114 THR A CA 1
ATOM 898 C C . THR A 1 114 ? 13.963 -6.122 -23.190 1.00 87.38 114 THR A C 1
ATOM 900 O O . THR A 1 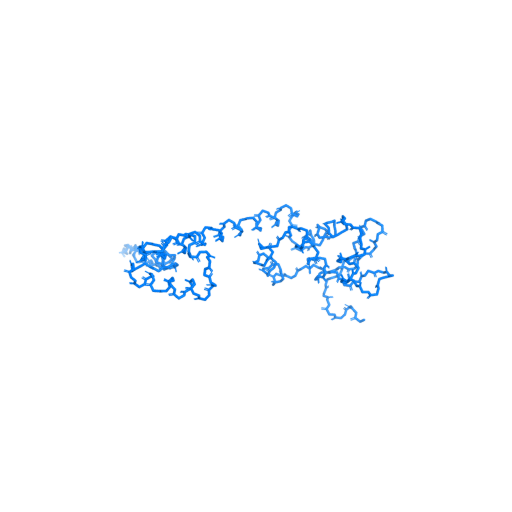114 ? 14.802 -6.428 -24.040 1.00 87.38 114 THR A O 1
ATOM 903 N N . LEU A 1 115 ? 13.305 -4.960 -23.238 1.00 87.19 115 LEU A N 1
ATOM 904 C CA . LEU A 1 115 ? 13.503 -3.980 -24.309 1.00 87.19 115 LEU A CA 1
ATOM 905 C C . LEU A 1 115 ? 14.924 -3.415 -24.307 1.00 87.19 115 LEU A C 1
ATOM 907 O O . LEU A 1 115 ? 15.561 -3.356 -25.361 1.00 87.19 115 LEU A O 1
ATOM 911 N N . ILE A 1 116 ? 15.447 -3.064 -23.131 1.00 88.94 116 ILE A N 1
ATOM 912 C CA . ILE A 1 116 ? 16.818 -2.565 -22.991 1.00 88.94 116 ILE A CA 1
ATOM 913 C C . ILE A 1 116 ? 17.820 -3.631 -23.443 1.00 88.94 116 ILE A C 1
ATOM 915 O O . ILE A 1 116 ? 18.667 -3.342 -24.285 1.00 88.94 116 ILE A O 1
ATOM 919 N N . CYS A 1 117 ? 17.707 -4.871 -22.963 1.00 90.44 117 CYS A N 1
ATOM 920 C CA . CYS A 1 117 ? 18.611 -5.958 -23.356 1.00 90.44 117 CYS A CA 1
ATOM 921 C C . CYS A 1 117 ? 18.514 -6.306 -24.850 1.00 90.44 117 CYS A C 1
ATOM 923 O O . CYS A 1 117 ? 19.515 -6.654 -25.476 1.00 90.44 117 CYS A O 1
ATOM 925 N N . THR A 1 118 ? 17.324 -6.183 -25.446 1.00 89.00 118 THR A N 1
ATOM 926 C CA . THR A 1 118 ? 17.123 -6.428 -26.883 1.00 89.00 118 THR A CA 1
ATOM 927 C C . THR A 1 118 ? 17.815 -5.360 -27.733 1.00 89.00 118 THR A C 1
ATOM 929 O O . THR A 1 118 ? 18.446 -5.689 -28.740 1.00 89.00 118 THR A O 1
ATOM 932 N N . ALA A 1 119 ? 17.742 -4.090 -27.322 1.00 90.00 119 ALA A N 1
ATOM 933 C CA . ALA A 1 119 ? 18.418 -2.988 -28.004 1.00 90.00 119 ALA A CA 1
ATOM 934 C C . ALA A 1 119 ? 19.938 -2.985 -27.762 1.00 90.00 119 ALA A C 1
ATOM 936 O O . ALA A 1 119 ? 20.719 -2.717 -28.677 1.00 90.00 119 ALA A O 1
ATOM 937 N N . PHE A 1 120 ? 20.368 -3.315 -26.543 1.00 90.94 120 PHE A N 1
ATOM 938 C CA . PHE A 1 120 ? 21.757 -3.278 -26.097 1.00 90.94 120 PHE A CA 1
ATOM 939 C C . PHE A 1 120 ? 22.253 -4.683 -25.756 1.00 90.94 120 PHE A C 1
ATOM 941 O O . PHE A 1 120 ? 22.306 -5.079 -24.595 1.00 90.94 120 PHE A O 1
ATOM 948 N N . LYS A 1 121 ? 22.696 -5.422 -26.780 1.00 87.00 121 LYS A N 1
ATOM 949 C CA . LYS A 1 121 ? 23.146 -6.826 -26.663 1.00 87.00 121 LYS A CA 1
ATOM 950 C C . LYS A 1 121 ? 24.302 -7.069 -25.680 1.00 87.00 121 LYS A C 1
ATOM 952 O O . LYS A 1 121 ? 24.589 -8.216 -25.360 1.00 87.00 121 LYS A O 1
ATOM 957 N N . SER A 1 122 ? 24.996 -6.016 -25.248 1.00 89.81 122 SER A N 1
ATOM 958 C CA . SER A 1 122 ? 26.067 -6.085 -24.250 1.00 89.81 122 SER A CA 1
ATOM 959 C C . SER A 1 122 ? 25.568 -6.067 -22.802 1.00 89.81 122 SER A C 1
ATOM 961 O O . SER A 1 122 ? 26.375 -6.283 -21.905 1.00 89.81 122 SER A O 1
ATOM 963 N N . LEU A 1 123 ? 24.288 -5.763 -22.559 1.00 89.94 123 LEU A N 1
ATOM 964 C CA . LEU A 1 123 ? 23.704 -5.674 -21.221 1.00 89.94 123 LEU A CA 1
ATOM 965 C C . LEU A 1 123 ? 22.870 -6.917 -20.916 1.00 89.94 123 LEU A C 1
ATOM 967 O O . LEU A 1 123 ? 21.993 -7.293 -21.695 1.00 89.94 123 LEU A O 1
ATOM 971 N N . SER A 1 124 ? 23.106 -7.527 -19.755 1.00 90.81 124 SER A N 1
ATOM 972 C CA . SER A 1 124 ? 22.228 -8.567 -19.218 1.00 90.81 124 SER A CA 1
ATOM 973 C C . SER A 1 124 ? 21.108 -7.956 -18.360 1.00 90.81 124 SER A C 1
ATOM 975 O O . SER A 1 124 ? 21.265 -6.839 -17.857 1.00 90.81 124 SER A O 1
ATOM 977 N N . PRO A 1 125 ? 19.999 -8.679 -18.109 1.00 87.00 125 PRO A N 1
ATOM 978 C CA . PRO A 1 125 ? 18.934 -8.198 -17.222 1.00 87.00 125 PRO A CA 1
ATOM 979 C C . PRO A 1 125 ? 19.440 -7.831 -15.818 1.00 87.00 125 PRO A C 1
ATOM 981 O O . PRO A 1 125 ? 19.004 -6.850 -15.221 1.00 87.00 125 PRO A O 1
ATOM 984 N N . LEU A 1 126 ? 20.433 -8.571 -15.310 1.00 89.06 126 LEU A N 1
ATOM 985 C CA . LEU A 1 126 ? 21.067 -8.285 -14.020 1.00 89.06 126 LEU A CA 1
ATOM 986 C C . LEU A 1 126 ? 21.828 -6.956 -14.020 1.00 89.06 126 LEU A C 1
ATOM 988 O O . LEU A 1 126 ? 21.896 -6.299 -12.982 1.00 89.06 126 LEU A O 1
ATOM 992 N N . ASP A 1 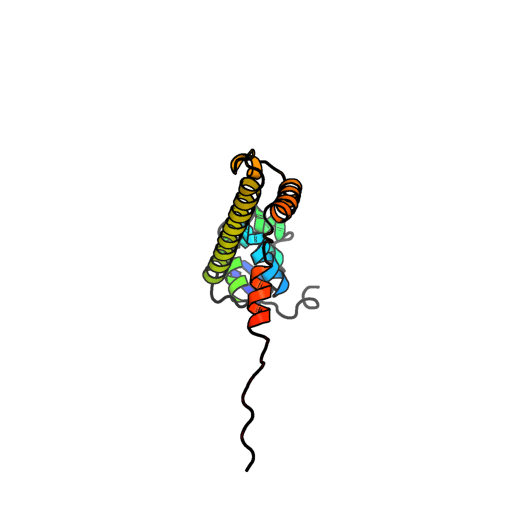127 ? 22.398 -6.559 -15.156 1.00 89.12 127 ASP A N 1
ATOM 993 C CA . ASP A 1 127 ? 23.088 -5.276 -15.281 1.00 89.12 127 ASP A CA 1
ATOM 994 C C . ASP A 1 127 ? 22.083 -4.127 -15.299 1.00 89.12 127 ASP A C 1
ATOM 996 O O . ASP A 1 127 ? 22.309 -3.118 -14.637 1.00 89.12 127 ASP A O 1
ATOM 1000 N N . VAL A 1 128 ? 20.938 -4.312 -15.967 1.00 87.00 128 VAL A N 1
ATOM 1001 C CA . VAL A 1 128 ? 19.846 -3.327 -15.993 1.00 87.00 128 VAL A CA 1
ATOM 1002 C C . VAL A 1 128 ? 19.279 -3.094 -14.589 1.00 87.00 128 VAL A C 1
ATOM 1004 O O . VAL A 1 128 ? 19.128 -1.944 -14.182 1.00 87.00 128 VAL A O 1
ATOM 1007 N N . ARG A 1 129 ? 19.062 -4.154 -13.799 1.00 86.81 129 ARG A N 1
ATOM 1008 C CA . ARG A 1 129 ? 18.560 -4.051 -12.412 1.00 86.81 129 ARG A CA 1
ATOM 1009 C C . ARG A 1 129 ? 19.478 -3.286 -11.465 1.00 86.81 129 ARG A C 1
ATOM 1011 O O . ARG A 1 129 ? 19.007 -2.720 -10.485 1.00 86.81 129 ARG A O 1
ATOM 1018 N N . LYS A 1 130 ? 20.787 -3.275 -11.730 1.00 90.88 130 LYS A N 1
ATOM 1019 C CA . LYS A 1 130 ? 21.767 -2.533 -10.918 1.00 90.88 130 LYS A CA 1
ATOM 1020 C C . LYS A 1 130 ? 21.791 -1.038 -11.230 1.00 90.88 130 LYS A C 1
ATOM 1022 O O . LYS A 1 130 ? 22.383 -0.275 -10.469 1.00 90.88 130 LYS A O 1
ATOM 1027 N N . LEU A 1 131 ? 21.195 -0.621 -12.345 1.00 89.44 131 LEU A N 1
ATOM 1028 C CA . LEU A 1 131 ? 21.102 0.783 -12.718 1.00 89.44 131 LEU A CA 1
ATOM 1029 C C . LEU A 1 131 ? 20.059 1.493 -11.864 1.00 89.44 131 LEU A C 1
ATOM 1031 O O . LEU A 1 131 ? 19.040 0.915 -11.490 1.00 89.44 131 LEU A O 1
ATOM 1035 N N . ASN A 1 132 ? 20.287 2.778 -11.604 1.00 88.25 132 ASN A N 1
ATOM 1036 C CA . ASN A 1 132 ? 19.256 3.602 -10.990 1.00 88.25 132 ASN A CA 1
ATOM 1037 C C . ASN A 1 132 ? 18.109 3.876 -11.981 1.00 88.25 132 ASN A C 1
ATOM 1039 O O . ASN A 1 132 ? 18.267 3.752 -13.198 1.00 88.25 132 ASN A O 1
ATOM 1043 N N . ILE A 1 133 ? 16.956 4.302 -11.461 1.00 84.38 133 ILE A N 1
ATOM 1044 C CA . ILE A 1 133 ? 15.749 4.515 -12.271 1.00 84.38 133 ILE A CA 1
ATOM 1045 C C . ILE A 1 133 ? 15.972 5.503 -13.429 1.00 84.38 133 ILE A C 1
ATOM 1047 O O . ILE A 1 133 ? 15.471 5.292 -14.528 1.00 84.38 133 ILE A O 1
ATOM 1051 N N . HIS A 1 134 ? 16.779 6.551 -13.235 1.00 87.12 134 HIS A N 1
ATOM 1052 C CA . HIS A 1 134 ? 17.065 7.533 -14.284 1.00 87.12 134 HIS A CA 1
ATOM 1053 C C . HIS A 1 134 ? 17.874 6.930 -15.436 1.00 87.12 134 HIS A C 1
ATOM 1055 O O . HIS A 1 134 ? 17.596 7.211 -16.599 1.00 87.12 134 HIS A O 1
ATOM 1061 N N . GLN A 1 135 ? 18.849 6.078 -15.122 1.00 89.06 135 GLN A N 1
ATOM 1062 C CA . GLN A 1 135 ? 19.649 5.354 -16.107 1.00 89.06 135 GLN A CA 1
ATOM 1063 C C . GLN A 1 135 ? 18.811 4.315 -16.853 1.00 89.06 135 GLN A C 1
ATOM 1065 O O . GLN A 1 135 ? 18.935 4.198 -18.071 1.00 89.06 135 GLN A O 1
ATOM 1070 N N . GLN A 1 136 ? 17.937 3.593 -16.145 1.00 86.38 136 GLN A N 1
ATOM 1071 C CA . GLN A 1 136 ? 17.006 2.657 -16.774 1.00 86.38 136 GLN A CA 1
ATOM 1072 C C . GLN A 1 136 ? 16.069 3.384 -17.747 1.00 86.38 136 GLN A C 1
ATOM 1074 O O . GLN A 1 136 ? 15.895 2.928 -18.872 1.00 86.38 136 GLN A O 1
ATOM 1079 N N . LEU A 1 137 ? 15.528 4.545 -17.363 1.00 87.12 137 LEU A N 1
ATOM 1080 C CA . LEU A 1 137 ? 14.658 5.352 -18.225 1.00 87.12 137 LEU A CA 1
ATOM 1081 C C . LEU A 1 137 ? 15.391 5.930 -19.445 1.00 87.12 137 LEU A C 1
ATOM 1083 O O . LEU A 1 137 ? 14.838 5.920 -20.543 1.00 87.12 137 LEU A O 1
ATOM 1087 N N . ASP A 1 138 ? 16.630 6.401 -19.286 1.00 89.56 138 ASP A N 1
ATOM 1088 C CA . ASP A 1 138 ? 17.447 6.889 -20.406 1.00 89.56 138 ASP A CA 1
ATOM 1089 C C . ASP A 1 138 ? 17.766 5.765 -21.408 1.00 89.56 138 ASP A C 1
ATOM 1091 O O . ASP A 1 138 ? 17.610 5.933 -22.620 1.00 89.56 138 ASP A O 1
ATOM 1095 N N . LEU A 1 139 ? 18.152 4.584 -20.913 1.00 89.81 139 LEU A N 1
ATOM 1096 C CA . LEU A 1 139 ? 18.376 3.416 -21.765 1.00 89.81 139 LEU A CA 1
ATOM 1097 C C . LEU A 1 139 ? 17.091 2.921 -22.413 1.00 89.81 139 LEU A C 1
ATOM 1099 O O . LEU A 1 139 ? 17.129 2.543 -23.581 1.00 89.81 139 LEU A O 1
ATOM 1103 N N . LEU A 1 140 ? 15.966 2.952 -21.701 1.00 90.75 140 LEU A N 1
ATOM 1104 C CA . LEU A 1 140 ? 14.671 2.604 -22.264 1.00 90.75 140 LEU A CA 1
ATOM 1105 C C . LEU A 1 140 ? 14.318 3.540 -23.421 1.00 90.75 140 LEU A C 1
ATOM 1107 O O . LEU A 1 140 ? 14.019 3.060 -24.508 1.00 90.75 140 LEU A O 1
ATOM 1111 N N . ALA A 1 141 ? 14.439 4.858 -23.239 1.00 87.25 141 ALA A N 1
ATOM 1112 C CA . ALA A 1 141 ? 14.168 5.829 -24.298 1.00 87.25 141 ALA A CA 1
ATOM 1113 C C . ALA A 1 141 ? 15.044 5.584 -25.540 1.00 87.25 141 ALA A C 1
ATOM 1115 O O . ALA A 1 141 ? 14.566 5.629 -26.674 1.00 87.25 141 ALA A O 1
ATOM 1116 N N . LYS A 1 142 ? 16.328 5.265 -25.342 1.00 90.25 142 LYS A N 1
ATOM 1117 C CA . LYS A 1 142 ? 17.233 4.900 -26.441 1.00 90.25 142 LYS A CA 1
ATOM 1118 C C . LYS A 1 142 ? 16.849 3.564 -27.082 1.00 90.25 142 LYS A C 1
ATOM 1120 O O . LYS A 1 142 ? 16.892 3.450 -28.305 1.00 90.25 142 LYS A O 1
ATOM 1125 N N . ALA A 1 143 ? 16.451 2.575 -26.286 1.00 89.19 143 ALA A N 1
ATOM 1126 C CA . ALA A 1 143 ? 16.005 1.271 -26.765 1.00 89.19 143 ALA A CA 1
ATOM 1127 C C . ALA A 1 143 ? 14.736 1.384 -27.619 1.00 89.19 143 ALA A C 1
ATOM 1129 O O . ALA A 1 143 ? 14.672 0.785 -28.689 1.00 89.19 143 ALA A O 1
ATOM 1130 N N . GLU A 1 144 ? 13.771 2.211 -27.212 1.00 87.44 144 GLU A N 1
ATOM 1131 C CA . GLU A 1 144 ? 12.558 2.487 -27.989 1.00 87.44 144 GLU A CA 1
ATOM 1132 C C . GLU A 1 144 ? 12.875 3.103 -29.359 1.00 87.44 144 GLU A C 1
ATOM 1134 O O . GLU A 1 144 ? 12.250 2.753 -30.362 1.00 87.44 144 GLU A O 1
ATOM 1139 N N . VAL A 1 145 ? 13.878 3.986 -29.429 1.00 88.06 145 VAL A N 1
ATOM 1140 C CA . VAL A 1 145 ? 14.351 4.566 -30.696 1.00 88.06 145 VAL A CA 1
ATOM 1141 C C . VAL A 1 145 ? 15.039 3.516 -31.570 1.00 88.06 145 VAL A C 1
ATOM 1143 O O . VAL A 1 145 ? 14.774 3.463 -32.768 1.00 88.06 145 VAL A O 1
ATOM 1146 N N . ILE A 1 146 ? 15.896 2.671 -30.988 1.00 87.25 146 ILE A N 1
ATOM 1147 C CA . ILE A 1 146 ? 16.636 1.625 -31.715 1.00 87.25 146 ILE A CA 1
ATOM 1148 C C . ILE A 1 146 ? 15.687 0.558 -32.275 1.00 87.25 146 ILE A C 1
ATOM 1150 O O . ILE A 1 146 ? 15.855 0.115 -33.409 1.00 87.25 146 ILE A O 1
ATOM 1154 N N . LEU A 1 147 ? 14.700 0.139 -31.481 1.00 85.38 147 LEU A N 1
ATOM 1155 C CA . LEU A 1 147 ? 13.782 -0.951 -31.820 1.00 85.38 147 LEU A CA 1
ATOM 1156 C C . LEU A 1 147 ? 12.543 -0.476 -32.589 1.00 85.38 147 LEU A C 1
ATOM 1158 O O . LEU A 1 147 ? 11.819 -1.295 -33.149 1.00 85.38 147 LEU A O 1
ATOM 1162 N N . GLY A 1 148 ? 12.276 0.833 -32.621 1.00 81.56 148 GLY A N 1
ATOM 1163 C CA . GLY A 1 148 ? 11.085 1.402 -33.257 1.00 81.56 148 GLY A CA 1
ATOM 1164 C C . GLY A 1 148 ? 9.771 1.074 -32.534 1.00 81.56 148 GLY A C 1
ATOM 1165 O O . GLY A 1 148 ? 8.693 1.325 -33.074 1.00 81.56 148 GLY A O 1
ATOM 1166 N N . THR A 1 149 ? 9.840 0.528 -31.320 1.00 75.81 149 THR A N 1
ATOM 1167 C CA . THR A 1 149 ? 8.699 0.158 -30.472 1.00 75.81 149 THR A CA 1
ATOM 1168 C C . THR A 1 149 ? 8.593 1.123 -29.299 1.00 75.81 149 THR A C 1
ATOM 1170 O O . THR A 1 149 ? 9.589 1.355 -28.625 1.00 75.81 149 THR A O 1
ATOM 1173 N N . GLN A 1 150 ? 7.400 1.657 -29.022 1.00 74.38 150 GLN A N 1
ATOM 1174 C CA . GLN A 1 150 ? 7.159 2.501 -27.843 1.00 74.38 150 GLN A CA 1
ATOM 1175 C C . GLN A 1 150 ? 6.205 1.814 -26.876 1.00 74.38 150 GLN A C 1
ATOM 1177 O O . GLN A 1 150 ? 5.101 1.419 -27.271 1.00 74.38 150 GLN A O 1
ATOM 1182 N N . ILE A 1 151 ? 6.586 1.742 -25.602 1.00 66.81 151 ILE A N 1
ATOM 1183 C CA . ILE A 1 151 ? 5.709 1.245 -24.546 1.00 66.81 151 ILE A CA 1
ATOM 1184 C C . ILE A 1 151 ? 4.476 2.160 -24.472 1.00 66.81 151 ILE A C 1
ATOM 1186 O O . ILE A 1 151 ? 4.563 3.370 -24.278 1.00 66.81 151 ILE A O 1
ATOM 1190 N N . GLY A 1 152 ? 3.287 1.578 -24.661 1.00 61.75 152 GLY A N 1
ATOM 1191 C CA . GLY A 1 152 ? 2.003 2.273 -24.512 1.00 61.75 152 GLY A CA 1
ATOM 1192 C C . GLY A 1 152 ? 1.412 2.912 -25.777 1.00 61.75 152 GLY A C 1
ATOM 1193 O O . GLY A 1 152 ? 0.271 3.381 -25.723 1.00 61.75 152 GLY A O 1
ATOM 1194 N N . LYS A 1 153 ? 2.096 2.897 -26.933 1.00 54.94 153 LYS A N 1
ATOM 1195 C CA . LYS A 1 153 ? 1.488 3.366 -28.199 1.00 54.94 153 LYS A CA 1
ATOM 1196 C C . LYS A 1 153 ? 0.440 2.402 -28.761 1.00 54.94 153 LYS A C 1
ATOM 1198 O O . LYS A 1 153 ? -0.554 2.867 -29.321 1.00 54.94 153 LYS A O 1
ATOM 1203 N N . ASP A 1 154 ? 0.594 1.099 -28.539 1.00 52.28 154 ASP A N 1
ATOM 1204 C CA . ASP A 1 154 ? -0.339 0.095 -29.069 1.00 52.28 154 ASP A CA 1
ATOM 1205 C C . ASP A 1 154 ? -1.731 0.180 -28.419 1.00 52.28 154 ASP A C 1
ATOM 1207 O O . ASP A 1 154 ? -2.744 -0.004 -29.093 1.00 52.28 154 ASP A O 1
ATOM 1211 N N . LYS A 1 155 ? -1.818 0.622 -27.154 1.00 47.75 155 LYS A N 1
ATOM 1212 C CA . LYS A 1 155 ? -3.108 0.893 -26.489 1.00 47.75 155 LYS A CA 1
ATOM 1213 C C . LYS A 1 155 ? -3.840 2.114 -27.067 1.00 47.75 155 LYS A C 1
ATOM 1215 O O . LYS A 1 155 ? -5.067 2.148 -27.056 1.00 47.75 155 LYS A O 1
ATOM 1220 N N . LYS A 1 156 ? -3.119 3.107 -27.609 1.00 42.94 156 LYS A N 1
ATOM 1221 C CA . LYS A 1 156 ? -3.728 4.292 -28.247 1.00 42.94 156 LYS A CA 1
ATOM 1222 C C . LYS A 1 156 ? -4.217 4.030 -29.675 1.00 42.94 156 LYS A C 1
ATOM 1224 O O . LYS A 1 156 ? -5.127 4.724 -30.115 1.00 42.94 156 LYS A O 1
ATOM 1229 N N . ARG A 1 157 ? -3.644 3.056 -30.395 1.00 44.56 157 ARG A N 1
ATOM 1230 C CA . ARG A 1 157 ? -4.134 2.646 -31.726 1.00 44.56 157 ARG A CA 1
ATOM 1231 C C . ARG A 1 157 ? -5.449 1.875 -31.633 1.00 44.56 157 ARG A C 1
ATOM 1233 O O . ARG A 1 157 ? -6.411 2.286 -32.268 1.00 44.56 157 ARG A O 1
ATOM 1240 N N . ALA A 1 158 ? -5.537 0.886 -30.740 1.00 43.84 158 ALA A N 1
ATOM 1241 C CA . ALA A 1 158 ? -6.762 0.104 -30.547 1.00 43.84 158 ALA A CA 1
ATOM 1242 C C . ALA A 1 158 ? -7.982 0.970 -30.165 1.00 43.84 158 ALA A C 1
ATOM 1244 O O . ALA A 1 158 ? -9.079 0.757 -30.671 1.00 43.84 158 ALA A O 1
ATOM 1245 N N . ALA A 1 159 ? -7.792 1.997 -29.328 1.00 46.50 159 ALA A N 1
ATOM 1246 C CA . ALA A 1 159 ? -8.865 2.930 -28.971 1.00 46.50 159 ALA A CA 1
ATOM 1247 C C . ALA A 1 159 ? -9.277 3.861 -30.128 1.00 46.50 159 ALA A C 1
ATOM 1249 O O . ALA A 1 159 ? -10.421 4.301 -30.180 1.00 46.50 159 ALA A O 1
ATOM 1250 N N . LYS A 1 160 ? -8.359 4.172 -31.052 1.00 41.00 160 LYS A N 1
ATOM 1251 C CA . LYS A 1 160 ? -8.633 5.041 -32.203 1.00 41.00 160 LYS A CA 1
ATOM 1252 C C . LYS A 1 160 ? -9.358 4.291 -33.326 1.00 41.00 160 LYS A C 1
ATOM 1254 O O . LYS A 1 160 ? -10.232 4.879 -33.948 1.00 41.00 160 LYS A O 1
ATOM 1259 N N . ASP A 1 161 ? -9.061 3.005 -33.507 1.00 43.66 161 ASP A N 1
ATOM 1260 C CA . ASP A 1 161 ? -9.713 2.145 -34.506 1.00 43.66 161 ASP A CA 1
ATOM 1261 C C . ASP A 1 161 ? -11.152 1.750 -34.103 1.00 43.66 161 ASP A C 1
ATOM 1263 O O . ASP A 1 161 ? -11.994 1.500 -34.960 1.00 43.66 161 ASP A O 1
ATOM 1267 N N . LEU A 1 162 ? -11.475 1.769 -32.802 1.00 48.94 162 LEU A N 1
ATOM 1268 C CA . LEU A 1 162 ? -12.845 1.614 -32.280 1.00 48.94 162 LEU A CA 1
ATOM 1269 C C . LEU A 1 162 ? -13.702 2.895 -32.376 1.00 48.94 162 LEU A C 1
ATOM 1271 O O . LEU A 1 162 ? -14.917 2.828 -32.202 1.00 48.94 162 LEU A O 1
ATOM 1275 N N . LEU A 1 163 ? -13.091 4.058 -32.633 1.00 49.31 163 LEU A N 1
ATOM 1276 C CA . LEU A 1 163 ? -13.745 5.377 -32.647 1.00 49.31 163 LEU A CA 1
ATOM 1277 C C . LEU A 1 163 ? -13.876 5.988 -34.050 1.00 49.31 163 LEU A C 1
ATOM 1279 O O . LEU A 1 163 ? -14.248 7.154 -34.175 1.00 49.31 163 LEU A O 1
ATOM 1283 N N . SER A 1 164 ? -13.613 5.217 -35.104 1.00 46.53 164 SER A N 1
ATOM 1284 C CA . SER A 1 164 ? -13.939 5.581 -36.486 1.00 46.53 164 SER A CA 1
ATOM 1285 C C . SER A 1 164 ? -15.228 4.884 -36.950 1.00 46.53 164 SER A C 1
ATOM 1287 O O . SER A 1 164 ? -15.150 3.818 -37.559 1.00 46.53 164 SER A O 1
ATOM 1289 N N . PRO A 1 165 ? -16.426 5.448 -36.688 1.00 48.06 165 PRO A N 1
ATOM 1290 C CA . PRO A 1 165 ? -17.654 5.020 -37.337 1.00 48.06 165 PRO A CA 1
ATOM 1291 C C . PRO A 1 165 ? -17.769 5.696 -38.713 1.00 48.06 165 PRO A C 1
ATOM 1293 O O . PRO A 1 165 ? -18.444 6.706 -38.874 1.00 48.06 165 PRO A O 1
ATOM 1296 N N . GLU A 1 166 ? -17.123 5.126 -39.722 1.00 49.44 166 GLU A N 1
ATOM 1297 C CA . GLU A 1 166 ? -17.485 5.311 -41.135 1.00 49.44 166 GLU A CA 1
ATOM 1298 C C . GLU A 1 166 ? -17.481 3.893 -41.732 1.00 49.44 166 GLU A C 1
ATOM 1300 O O . GLU A 1 166 ? -16.435 3.265 -41.806 1.00 49.44 166 GLU A O 1
ATOM 1305 N N . ALA A 1 167 ? -18.587 3.234 -42.072 1.00 40.94 167 ALA A N 1
ATOM 1306 C CA . ALA A 1 167 ? -19.831 3.718 -42.636 1.00 40.94 167 ALA A CA 1
ATOM 1307 C C . ALA A 1 167 ? -21.010 2.854 -42.150 1.00 40.94 167 ALA A C 1
ATOM 1309 O O . ALA A 1 167 ? -21.117 1.678 -42.499 1.00 40.94 167 ALA A O 1
ATOM 1310 N N . ALA A 1 168 ? -21.909 3.452 -41.368 1.00 40.06 168 ALA A N 1
ATOM 1311 C CA . ALA A 1 168 ? -23.269 2.959 -41.228 1.00 40.06 168 ALA A CA 1
ATOM 1312 C C . ALA A 1 168 ? -24.086 3.508 -42.406 1.00 40.06 168 ALA A C 1
ATOM 1314 O O . ALA A 1 168 ? -24.273 4.715 -42.534 1.00 40.06 168 ALA A O 1
ATOM 1315 N N . ASP A 1 169 ? -24.465 2.592 -43.291 1.00 43.09 169 ASP A N 1
ATOM 1316 C CA . ASP A 1 169 ? -25.817 2.458 -43.830 1.00 43.09 169 ASP A CA 1
ATOM 1317 C C . ASP A 1 169 ? -26.524 3.761 -44.246 1.00 43.09 169 ASP A C 1
ATOM 1319 O O . ASP A 1 169 ? -27.110 4.483 -43.439 1.00 43.09 169 ASP A O 1
ATOM 1323 N N . LYS A 1 170 ? -26.522 4.039 -45.555 1.00 47.44 170 LYS A N 1
ATOM 1324 C CA . LYS A 1 170 ? -27.538 4.912 -46.151 1.00 47.44 170 LYS A CA 1
ATOM 1325 C C . LYS A 1 170 ? -28.845 4.116 -46.196 1.00 47.44 170 LYS A C 1
ATOM 1327 O O . LYS A 1 170 ? -28.866 3.112 -46.903 1.00 47.44 170 LYS A O 1
ATOM 1332 N N . PRO A 1 171 ? -29.929 4.540 -45.526 1.00 45.53 171 PRO A N 1
ATOM 1333 C CA . PRO A 1 171 ? -31.225 3.947 -45.787 1.00 45.53 171 PRO A CA 1
ATOM 1334 C C . PRO A 1 171 ? -31.759 4.482 -47.118 1.00 45.53 171 PRO A C 1
ATOM 1336 O O . PRO A 1 171 ? -31.747 5.691 -47.373 1.00 45.53 171 PRO A O 1
ATOM 1339 N N . ASP A 1 172 ? -32.210 3.555 -47.959 1.00 46.34 172 ASP A N 1
ATOM 1340 C CA . ASP A 1 172 ? -32.987 3.818 -49.164 1.00 46.34 172 ASP A CA 1
ATOM 1341 C C . ASP A 1 172 ? -34.176 4.736 -48.843 1.00 46.34 172 ASP A C 1
ATOM 1343 O O . ASP A 1 172 ? -34.988 4.453 -47.958 1.00 46.34 172 ASP A O 1
ATOM 1347 N N . ALA A 1 173 ? -34.279 5.842 -49.578 1.00 44.72 173 ALA A N 1
ATOM 1348 C CA . ALA A 1 173 ? -35.464 6.686 -49.600 1.00 44.72 173 ALA A CA 1
ATOM 1349 C C . ALA A 1 173 ? -36.316 6.301 -50.817 1.00 44.72 173 ALA A C 1
ATOM 1351 O O . ALA A 1 173 ? -35.831 6.338 -51.950 1.00 44.72 173 ALA A O 1
ATOM 1352 N N . PHE A 1 174 ? -37.560 5.908 -50.530 1.00 43.53 174 PHE A N 1
ATOM 1353 C CA . PHE A 1 174 ? -38.668 5.762 -51.476 1.00 43.53 174 PHE A CA 1
ATOM 1354 C C . PHE A 1 174 ? -38.979 7.069 -52.216 1.00 43.53 174 PHE A C 1
ATOM 1356 O O . PHE A 1 174 ? -38.858 8.147 -51.586 1.00 43.53 174 PHE A O 1
#

pLDDT: mean 80.83, std 15.44, range [40.06, 95.25]

Sequence (174 aa):
MLLTEHEHLFLVQVLGLDVVVRPLTAAEVRHLTKVGAFLPPTEVNEWICIQATLHIPGVEDKEEYLSSKCLAALPDLLAEAILGLSSFKSQDEFYDLLEEHRQNQALLENTIETLICTAFKSLSPLDVRKLNIHQQLDLLAKAEVILGTQIGKDKKRAAKDLLSPEAADKPDAF